Protein AF-A0A6G7K4T0-F1 (afdb_monomer)

Radius of gyration: 23.36 Å; Cα contacts (8 Å, |Δi|>4): 13; chains: 1; bounding box: 46×29×62 Å

Nearest PDB structures (foldseek):
  6r2v-assembly1_A  TM=8.708E-01  e=5.299E-05  Arabidopsis thaliana
  4awl-assembly1_A  TM=8.871E-01  e=4.633E-04  Homo sapiens
  6y37-assembly1_A  TM=8.991E-01  e=7.256E-04  Aspergillus nidulans FGSC A4
  7aw9-assembly1_A  TM=7.841E-01  e=1.055E-03  Aspergillus nidulans FGSC A4
  4g92-assembly1_A  TM=7.664E-01  e=1.225E-03  Aspergillus nidulans

Solvent-accessible surface area (backbone atoms only — not comparable to full-atom values): 5637 Å² total; per-residue (Å²): 116,70,71,57,55,55,52,49,55,54,48,56,54,37,50,74,72,62,70,57,78,89,69,84,67,98,64,95,48,69,70,60,52,55,49,65,70,72,52,63,58,44,87,91,76,40,69,58,76,94,63,91,77,80,92,68,91,75,78,91,73,91,79,87,83,88,82,91,81,78,91,79,88,79,89,82,80,135

pLDDT: mean 75.94, std 20.84, range [37.28, 98.44]

Mean predicted aligned error: 15.07 Å

Structure (mmCIF, N/CA/C/O backbone):
data_AF-A0A6G7K4T0-F1
#
_entry.id   AF-A0A6G7K4T0-F1
#
loop_
_atom_site.group_PDB
_atom_site.id
_atom_site.type_symbol
_atom_site.label_atom_id
_atom_site.label_alt_id
_atom_site.label_comp_id
_atom_site.label_asym_id
_atom_site.label_entity_id
_atom_site.label_seq_id
_atom_site.pdbx_PDB_ins_code
_atom_site.Cartn_x
_atom_site.Cartn_y
_atom_site.Cartn_z
_atom_site.occupancy
_atom_site.B_iso_or_equiv
_atom_site.auth_seq_id
_atom_site.auth_comp_id
_atom_site.auth_asym_id
_atom_site.auth_atom_id
_atom_site.pdbx_PDB_model_num
ATOM 1 N N . TYR A 1 1 ? -0.082 -2.519 31.049 1.00 89.50 1 TYR A N 1
ATOM 2 C CA . TYR A 1 1 ? -0.654 -3.883 31.134 1.00 89.50 1 TYR A CA 1
ATOM 3 C C . TYR A 1 1 ? -2.003 -4.028 30.405 1.00 89.50 1 TYR A C 1
ATOM 5 O O . TYR A 1 1 ? -2.064 -4.745 29.413 1.00 89.50 1 TYR A O 1
ATOM 13 N N . GLN A 1 2 ? -3.063 -3.296 30.779 1.00 96.38 2 GLN A N 1
ATOM 14 C CA . GLN A 1 2 ? -4.416 -3.420 30.184 1.00 96.38 2 GLN A CA 1
ATOM 15 C C . GLN A 1 2 ? -4.479 -3.252 28.648 1.00 96.38 2 GLN A C 1
ATOM 17 O O . GLN A 1 2 ? -5.224 -3.952 27.967 1.00 96.38 2 GLN A O 1
ATOM 22 N N . GLY A 1 3 ? -3.652 -2.373 28.067 1.00 97.56 3 GLY A N 1
ATOM 23 C CA . GLY A 1 3 ? -3.596 -2.182 26.611 1.00 97.56 3 GLY A CA 1
ATOM 24 C C . GLY A 1 3 ? -3.101 -3.406 25.826 1.00 97.56 3 GLY A C 1
ATOM 25 O O . GLY A 1 3 ? -3.413 -3.540 24.644 1.00 97.56 3 GLY A O 1
ATOM 26 N N . ILE A 1 4 ? -2.347 -4.311 26.461 1.00 96.50 4 ILE A N 1
ATOM 27 C CA . ILE A 1 4 ? -1.942 -5.587 25.853 1.00 96.50 4 ILE A CA 1
ATOM 28 C C . ILE A 1 4 ? -3.143 -6.534 25.813 1.00 96.50 4 ILE A C 1
ATOM 30 O O . ILE A 1 4 ? -3.397 -7.136 24.772 1.00 96.50 4 ILE A O 1
ATOM 34 N N . LEU A 1 5 ? -3.905 -6.621 26.908 1.00 97.00 5 LEU A N 1
ATOM 35 C CA . LEU A 1 5 ? -5.103 -7.460 27.002 1.00 97.00 5 LEU A CA 1
ATOM 36 C C . LEU A 1 5 ? -6.160 -7.044 25.971 1.00 97.00 5 LEU A C 1
ATOM 38 O O . LEU A 1 5 ? -6.610 -7.888 25.198 1.00 97.00 5 LEU A O 1
ATOM 42 N N . ARG A 1 6 ? -6.444 -5.738 25.854 1.00 97.06 6 ARG A N 1
ATOM 43 C CA .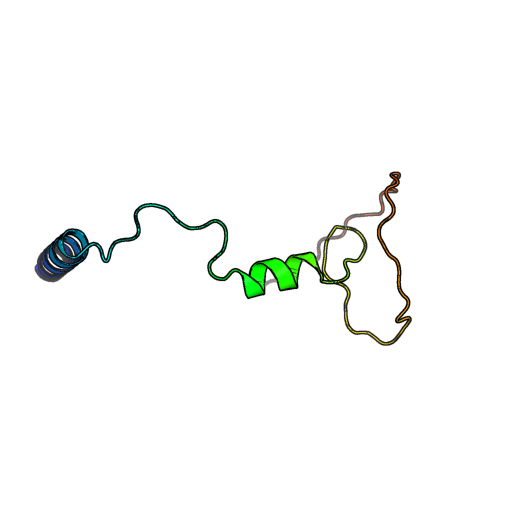 ARG A 1 6 ? -7.364 -5.209 24.827 1.00 97.06 6 ARG A CA 1
ATOM 44 C C . ARG A 1 6 ? -6.924 -5.579 23.407 1.00 97.06 6 ARG A C 1
ATOM 46 O O . ARG A 1 6 ? -7.728 -6.033 22.600 1.00 97.06 6 ARG A O 1
ATOM 53 N N . ARG A 1 7 ? -5.627 -5.446 23.100 1.00 96.25 7 ARG A N 1
ATOM 54 C CA . ARG A 1 7 ? -5.072 -5.816 21.784 1.00 96.25 7 ARG A CA 1
ATOM 55 C C . ARG A 1 7 ? -5.108 -7.320 21.514 1.00 96.25 7 ARG A C 1
ATOM 57 O O . ARG A 1 7 ? -5.238 -7.712 20.359 1.00 96.25 7 ARG A O 1
ATOM 64 N N . ARG A 1 8 ? -4.953 -8.164 22.539 1.00 95.56 8 ARG A N 1
ATOM 65 C CA . ARG A 1 8 ? -5.075 -9.627 22.409 1.00 95.56 8 ARG A CA 1
ATOM 66 C C . ARG A 1 8 ? -6.516 -10.022 22.090 1.00 95.56 8 ARG A C 1
ATOM 68 O O . ARG A 1 8 ? -6.720 -10.747 21.126 1.00 95.56 8 ARG A O 1
ATOM 75 N N . GLN A 1 9 ? -7.493 -9.473 22.814 1.00 94.12 9 GLN A N 1
ATOM 76 C CA . GLN A 1 9 ? -8.921 -9.689 22.542 1.00 94.12 9 GLN A CA 1
ATOM 77 C C . GLN A 1 9 ? -9.308 -9.232 21.126 1.00 94.12 9 GLN A C 1
ATOM 79 O O . GLN A 1 9 ? -9.9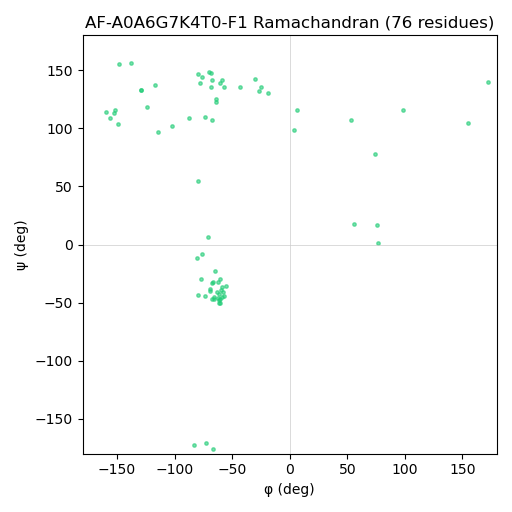54 -9.977 20.394 1.00 94.12 9 GLN A O 1
ATOM 84 N N . ALA A 1 10 ? -8.849 -8.047 20.702 1.00 91.19 10 ALA A N 1
ATOM 85 C CA . ALA A 1 10 ? -9.109 -7.531 19.357 1.00 91.19 10 ALA A CA 1
ATOM 86 C C . ALA A 1 10 ? -8.520 -8.426 18.250 1.00 91.19 10 ALA A C 1
ATOM 88 O O . ALA A 1 10 ? -9.189 -8.689 17.252 1.00 91.19 10 ALA A O 1
ATOM 89 N N . ARG A 1 11 ? -7.288 -8.927 18.435 1.00 92.50 11 ARG A N 1
ATOM 90 C CA . ARG A 1 11 ? -6.653 -9.862 17.490 1.00 92.50 11 ARG A CA 1
ATOM 91 C C . ARG A 1 11 ? -7.371 -11.209 17.437 1.00 92.50 11 ARG A C 1
ATOM 93 O O . ARG A 1 11 ? -7.695 -11.650 16.343 1.00 92.50 11 ARG A O 1
ATOM 100 N N . ALA A 1 12 ? -7.696 -11.798 18.590 1.00 89.88 12 ALA A N 1
ATOM 101 C CA . ALA A 1 12 ? -8.437 -13.059 18.659 1.00 89.88 12 ALA A CA 1
ATOM 102 C C . ALA A 1 12 ? -9.801 -12.964 17.948 1.00 89.88 12 ALA A C 1
ATOM 104 O O . ALA A 1 12 ? -10.172 -13.859 17.191 1.00 89.88 12 ALA A O 1
ATOM 105 N N . LYS A 1 13 ? -10.515 -11.840 18.112 1.00 89.06 13 LYS A N 1
ATOM 106 C CA . LYS A 1 13 ? -11.768 -11.575 17.389 1.00 89.06 13 LYS A CA 1
ATOM 107 C C . LYS A 1 13 ? -11.557 -11.502 15.868 1.00 89.06 13 LYS A C 1
ATOM 109 O O . LYS A 1 13 ? -12.292 -12.135 15.118 1.00 89.06 13 LYS A O 1
ATOM 114 N N . ALA A 1 14 ? -10.533 -10.780 15.406 1.00 85.00 14 ALA A N 1
ATOM 115 C CA . ALA A 1 14 ? -10.221 -10.654 13.978 1.00 85.00 14 ALA A CA 1
ATOM 116 C C . ALA A 1 14 ? -9.752 -11.975 13.330 1.00 85.00 14 ALA A C 1
ATOM 118 O O . ALA A 1 14 ? -10.017 -12.214 12.150 1.00 85.00 14 ALA A O 1
ATOM 119 N N . GLU A 1 15 ? -9.068 -12.832 14.093 1.00 82.88 15 GLU A N 1
ATOM 120 C CA . GLU A 1 15 ? -8.653 -14.176 13.674 1.00 82.88 15 GLU A CA 1
ATOM 121 C C . GLU A 1 15 ? -9.850 -15.105 13.441 1.00 82.88 15 GLU A C 1
ATOM 123 O O . GLU A 1 15 ? -9.905 -15.771 12.404 1.00 82.88 15 GLU A O 1
ATOM 128 N N . LEU A 1 16 ? -10.827 -15.107 14.358 1.00 78.69 16 LEU A N 1
ATOM 129 C CA . LEU A 1 16 ? -12.063 -15.892 14.241 1.00 78.69 16 LEU A CA 1
ATOM 130 C C . LEU A 1 16 ? -12.902 -15.443 13.038 1.00 78.69 16 LEU A C 1
ATOM 132 O O . LEU A 1 16 ? -13.390 -16.269 12.271 1.00 78.69 16 LEU A O 1
ATOM 136 N N . GLU A 1 17 ? -12.981 -14.131 12.807 1.00 79.81 17 GLU A N 1
ATOM 137 C CA . GLU A 1 17 ? -13.644 -13.536 11.641 1.00 79.81 17 GLU A CA 1
ATOM 138 C C . GLU A 1 17 ? -12.877 -13.758 10.312 1.00 79.81 17 GLU A C 1
ATOM 140 O O . GLU A 1 17 ? -13.262 -13.200 9.286 1.00 79.81 17 GLU A O 1
ATOM 145 N N . ARG A 1 18 ? -11.787 -14.551 10.298 1.00 68.50 18 ARG A N 1
ATOM 146 C CA . ARG A 1 18 ? -10.910 -14.820 9.133 1.00 68.50 18 ARG A CA 1
ATOM 147 C C . ARG A 1 18 ? -10.319 -13.570 8.464 1.00 68.50 18 ARG A C 1
ATOM 149 O O . ARG A 1 18 ? -9.786 -13.649 7.359 1.00 68.50 18 ARG A O 1
ATOM 156 N N . LYS A 1 19 ? -10.325 -12.422 9.145 1.00 67.81 19 LYS A N 1
ATOM 157 C CA . LYS A 1 19 ? -9.725 -11.167 8.656 1.00 67.81 19 LYS A CA 1
ATOM 158 C C . LYS A 1 19 ? -8.195 -11.168 8.756 1.00 67.81 19 LYS A C 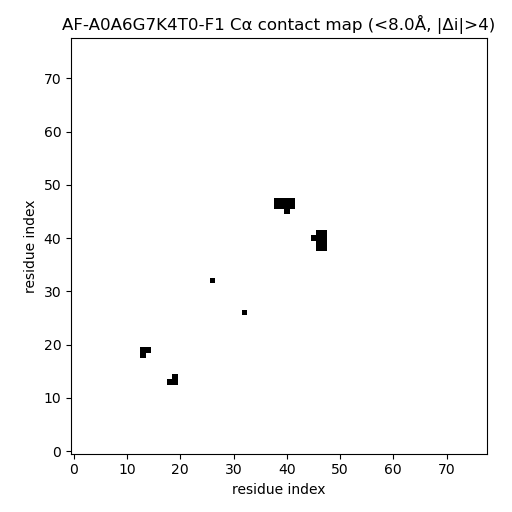1
ATOM 160 O O . LYS A 1 19 ? -7.548 -10.255 8.245 1.00 67.81 19 LYS A O 1
ATOM 165 N N . LEU A 1 20 ? -7.602 -12.182 9.394 1.00 68.56 20 LEU A N 1
ATOM 166 C CA . LEU A 1 20 ? -6.153 -12.344 9.468 1.00 68.56 20 LEU A CA 1
ATOM 167 C C . LEU A 1 20 ? -5.619 -13.135 8.262 1.00 68.56 20 LEU A C 1
ATOM 169 O O . LEU A 1 20 ? -5.797 -14.348 8.156 1.00 68.56 20 LEU A O 1
ATOM 173 N N . ILE A 1 21 ? -4.914 -12.444 7.367 1.00 74.88 21 ILE A N 1
ATOM 174 C CA . ILE A 1 21 ? -4.216 -13.057 6.232 1.00 74.88 21 ILE A CA 1
ATOM 175 C C . ILE A 1 21 ? -2.966 -13.785 6.754 1.00 74.88 21 ILE A C 1
ATOM 177 O O . ILE A 1 21 ? -2.002 -13.142 7.167 1.00 74.88 21 ILE A O 1
ATOM 181 N N . LYS A 1 22 ? -2.974 -15.124 6.732 1.00 73.12 22 LYS A N 1
ATOM 182 C CA . LYS A 1 22 ? -1.859 -15.966 7.216 1.00 73.12 22 LYS A CA 1
ATOM 183 C C . LYS A 1 22 ? -0.676 -16.035 6.241 1.00 73.12 22 LYS A C 1
ATOM 185 O O . LYS A 1 22 ? 0.464 -16.162 6.671 1.00 73.12 22 LYS A O 1
ATOM 190 N N . SER A 1 23 ? -0.934 -15.914 4.939 1.00 84.31 23 SER A N 1
ATOM 191 C CA . SER A 1 23 ? 0.075 -15.957 3.873 1.00 84.31 23 SER A CA 1
ATOM 192 C C . SER A 1 23 ? -0.081 -14.765 2.937 1.00 84.31 23 SER A C 1
ATOM 194 O O . SER A 1 23 ? -1.186 -14.464 2.482 1.00 84.31 23 SER A O 1
ATOM 196 N N . ARG A 1 24 ? 1.022 -14.085 2.615 1.00 91.25 24 ARG A N 1
ATOM 197 C CA . ARG A 1 24 ? 0.988 -12.950 1.686 1.00 91.25 24 ARG A CA 1
ATOM 198 C C . ARG A 1 24 ? 0.904 -13.439 0.243 1.00 91.25 24 ARG A C 1
ATOM 200 O O . ARG A 1 24 ? 1.582 -14.388 -0.135 1.00 91.25 24 ARG A O 1
ATOM 207 N N . LYS A 1 25 ? 0.089 -12.759 -0.564 1.00 92.19 25 LYS A N 1
ATOM 208 C CA . LYS A 1 25 ? 0.040 -12.968 -2.016 1.00 92.19 25 LYS A CA 1
ATOM 209 C C . LYS A 1 25 ? 1.352 -12.473 -2.653 1.00 92.19 25 LYS A C 1
ATOM 211 O O . LYS A 1 25 ? 1.886 -11.474 -2.167 1.00 92.19 25 LYS A O 1
ATOM 216 N N . PRO A 1 26 ? 1.832 -13.089 -3.751 1.00 95.31 26 PRO A N 1
ATOM 217 C CA . PRO A 1 26 ? 3.025 -12.621 -4.473 1.00 95.31 26 PRO A CA 1
ATOM 218 C C . PRO A 1 26 ? 2.857 -11.193 -5.020 1.00 95.31 26 PRO A C 1
ATOM 220 O O . PRO A 1 26 ? 3.813 -10.429 -5.103 1.00 95.31 26 PRO A O 1
ATOM 223 N N . TYR A 1 27 ? 1.622 -10.810 -5.345 1.00 96.19 27 TYR A N 1
ATOM 224 C CA . TYR A 1 27 ? 1.217 -9.453 -5.689 1.00 96.19 27 TYR A CA 1
ATOM 225 C C . TYR A 1 27 ? -0.234 -9.222 -5.248 1.00 96.19 27 TYR A C 1
ATOM 227 O O . TYR A 1 27 ? -1.025 -10.158 -5.099 1.00 96.19 27 TYR A O 1
ATOM 235 N N . LEU A 1 28 ? -0.601 -7.960 -5.018 1.00 96.19 28 LEU A N 1
ATOM 236 C CA . LEU A 1 28 ? -1.929 -7.621 -4.502 1.00 96.19 28 LEU A CA 1
ATOM 237 C C . LEU A 1 28 ? -3.005 -7.628 -5.600 1.00 96.19 28 LEU A C 1
ATOM 239 O O . LEU A 1 28 ? -4.089 -8.179 -5.397 1.00 96.19 28 LEU A O 1
ATOM 243 N N . HIS A 1 29 ? -2.681 -7.056 -6.764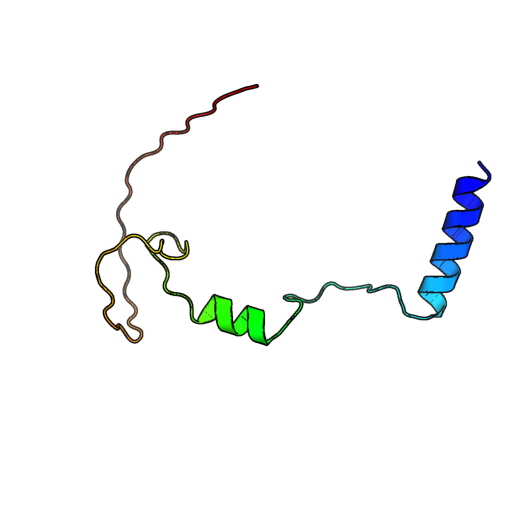 1.00 98.00 29 HIS A N 1
ATOM 244 C CA . HIS A 1 29 ? -3.608 -6.836 -7.875 1.00 98.00 29 HIS A CA 1
ATOM 245 C C . HIS A 1 29 ? -3.037 -7.355 -9.194 1.00 98.00 29 HIS A C 1
ATOM 247 O O . HIS A 1 29 ? -1.905 -7.021 -9.547 1.00 98.00 29 HIS A O 1
ATOM 253 N N . GLU A 1 30 ? -3.858 -8.088 -9.941 1.00 97.56 30 GLU A N 1
ATOM 254 C CA . GLU A 1 30 ? -3.476 -8.694 -11.219 1.00 97.56 30 GLU A CA 1
ATOM 255 C C . GLU A 1 30 ? -3.079 -7.644 -12.265 1.00 97.56 30 GLU A C 1
ATOM 257 O O . GLU A 1 30 ? -1.993 -7.692 -12.837 1.00 97.56 30 GLU A O 1
ATOM 262 N N . SER A 1 31 ? -3.894 -6.601 -12.431 1.00 98.25 31 SER A N 1
ATOM 263 C CA . SER A 1 31 ? -3.623 -5.529 -13.396 1.00 98.25 31 SER A CA 1
ATOM 264 C C . SER A 1 31 ? -2.286 -4.819 -13.151 1.00 98.25 31 SER A C 1
ATOM 266 O O . SER A 1 31 ? -1.580 -4.466 -14.097 1.00 98.25 31 SER A O 1
ATOM 268 N N . ARG A 1 32 ? -1.893 -4.640 -11.881 1.00 98.12 32 ARG A N 1
ATOM 269 C CA . ARG A 1 32 ? -0.600 -4.037 -11.514 1.00 98.12 32 ARG A CA 1
ATOM 270 C C . ARG A 1 32 ? 0.570 -4.949 -11.859 1.00 98.12 32 ARG A C 1
ATOM 272 O O . ARG A 1 32 ? 1.593 -4.454 -12.327 1.00 98.12 32 ARG A O 1
ATOM 279 N N . HIS A 1 33 ? 0.419 -6.252 -11.638 1.00 98.44 33 HIS A N 1
ATOM 280 C CA . HIS A 1 33 ? 1.426 -7.236 -12.017 1.00 98.44 33 HIS A CA 1
ATOM 281 C C . HIS A 1 33 ? 1.641 -7.229 -13.538 1.00 98.44 33 HIS A C 1
ATOM 283 O O . HIS A 1 33 ? 2.760 -7.005 -14.002 1.00 98.44 33 HIS A O 1
ATOM 289 N N . GLN A 1 34 ? 0.557 -7.317 -14.311 1.00 98.19 34 GLN A N 1
ATOM 290 C CA . GLN A 1 34 ? 0.598 -7.244 -15.774 1.00 98.19 34 GLN A CA 1
ATOM 291 C C . GLN A 1 34 ? 1.190 -5.928 -16.290 1.00 98.19 34 GLN A C 1
ATOM 293 O O . GLN A 1 34 ? 1.933 -5.919 -17.271 1.00 98.19 34 GLN A O 1
ATOM 298 N N . HIS A 1 35 ? 0.879 -4.801 -15.641 1.00 98.06 35 HIS A N 1
ATOM 299 C CA . HIS A 1 35 ? 1.493 -3.517 -15.967 1.00 98.06 35 HIS A CA 1
ATOM 300 C C . HIS A 1 35 ? 3.013 -3.569 -15.776 1.00 98.06 35 HIS A C 1
ATOM 302 O O . HIS A 1 35 ? 3.747 -3.227 -16.696 1.00 98.06 35 HIS A O 1
ATOM 308 N N . ALA A 1 36 ? 3.496 -4.045 -14.624 1.00 97.12 36 ALA A N 1
ATOM 309 C CA . ALA A 1 36 ? 4.927 -4.148 -14.338 1.00 97.12 36 ALA A CA 1
ATOM 310 C C . ALA A 1 36 ? 5.676 -5.099 -15.292 1.00 97.12 36 ALA A C 1
ATOM 312 O O . ALA A 1 36 ? 6.844 -4.846 -15.594 1.00 97.12 36 ALA A O 1
ATOM 313 N N . MET A 1 37 ? 5.025 -6.162 -15.774 1.00 95.31 37 MET A N 1
ATOM 314 C CA . MET A 1 37 ? 5.597 -7.072 -16.775 1.00 95.31 37 MET A CA 1
ATOM 315 C C . MET A 1 37 ? 5.750 -6.411 -18.152 1.00 95.31 37 MET A C 1
ATOM 317 O O . MET A 1 37 ? 6.764 -6.615 -18.808 1.00 95.31 37 MET A O 1
ATOM 321 N N . ARG A 1 38 ? 4.791 -5.571 -18.567 1.00 95.06 38 ARG A N 1
ATOM 322 C CA . ARG A 1 38 ? 4.798 -4.896 -19.881 1.00 95.06 38 ARG A CA 1
ATOM 323 C C . ARG A 1 38 ? 5.677 -3.647 -19.964 1.00 95.06 38 ARG A C 1
ATOM 325 O O . ARG A 1 38 ? 5.868 -3.109 -21.050 1.00 95.06 38 ARG A O 1
ATOM 332 N N . ARG A 1 39 ? 6.166 -3.121 -18.838 1.00 94.62 39 ARG A N 1
ATOM 333 C CA . ARG A 1 39 ? 6.985 -1.901 -18.842 1.00 94.62 39 ARG A CA 1
ATOM 334 C C . ARG A 1 39 ? 8.341 -2.148 -19.500 1.00 94.62 39 ARG A C 1
ATOM 336 O O . ARG A 1 39 ? 9.030 -3.098 -19.141 1.00 94.62 39 ARG A O 1
ATOM 343 N N . ALA A 1 40 ? 8.755 -1.212 -20.353 1.00 93.38 40 ALA A N 1
ATOM 344 C CA . ALA A 1 40 ? 10.109 -1.172 -20.892 1.00 93.38 40 ALA A CA 1
ATOM 345 C C . ALA A 1 40 ? 11.149 -1.106 -19.760 1.00 93.38 40 ALA A C 1
ATOM 347 O O . ALA A 1 40 ? 11.000 -0.353 -18.783 1.00 93.38 40 ALA A O 1
ATOM 348 N N . ARG A 1 41 ? 12.202 -1.911 -19.897 1.00 93.44 41 ARG A N 1
ATOM 349 C CA . ARG A 1 41 ? 13.309 -2.010 -18.944 1.00 93.44 41 ARG A CA 1
ATOM 350 C C . ARG A 1 41 ? 14.595 -1.566 -19.625 1.00 93.44 41 ARG A C 1
ATOM 352 O O . ARG A 1 41 ? 14.825 -1.916 -20.775 1.00 93.44 41 ARG A O 1
ATOM 359 N N . GLY A 1 42 ? 15.401 -0.793 -18.909 1.00 90.25 42 GLY A N 1
ATOM 360 C CA . GLY A 1 42 ? 16.775 -0.510 -19.305 1.00 90.25 42 GLY A CA 1
ATOM 361 C C . GLY A 1 42 ? 17.714 -1.634 -18.871 1.00 90.25 42 GLY A C 1
ATOM 362 O O . GLY A 1 42 ? 17.292 -2.665 -18.334 1.00 90.25 42 GLY A O 1
ATOM 363 N N . THR A 1 43 ? 19.010 -1.403 -19.040 1.00 90.81 43 THR A N 1
ATOM 364 C CA . THR A 1 43 ? 20.050 -2.298 -18.527 1.00 90.81 43 THR A CA 1
ATOM 365 C C . THR A 1 43 ? 19.931 -2.442 -16.999 1.00 90.81 43 THR A C 1
ATOM 367 O O . THR A 1 43 ? 19.554 -1.512 -16.279 1.00 90.81 43 THR A O 1
ATOM 370 N N . GLY A 1 44 ? 20.157 -3.652 -16.478 1.00 93.31 44 GLY A N 1
ATOM 371 C CA . GLY A 1 44 ? 20.042 -3.935 -15.039 1.00 93.31 44 GLY A CA 1
ATOM 372 C C . GLY A 1 44 ? 18.607 -4.047 -14.497 1.00 93.31 44 GLY A C 1
ATOM 373 O O . GLY A 1 44 ? 18.398 -3.939 -13.290 1.00 93.31 44 GLY A O 1
ATOM 374 N N . GLY A 1 45 ? 17.600 -4.234 -15.359 1.00 92.62 45 GLY A N 1
ATOM 375 C CA . GLY A 1 45 ? 16.232 -4.594 -14.951 1.00 92.62 45 GLY A CA 1
ATOM 376 C C . GLY A 1 45 ? 15.391 -3.451 -14.372 1.00 92.62 45 GLY A C 1
ATOM 377 O O . GLY A 1 45 ? 14.222 -3.657 -14.023 1.00 92.62 45 GLY A O 1
ATOM 378 N N . ARG A 1 46 ? 15.949 -2.237 -14.308 1.00 94.44 46 ARG A N 1
ATOM 379 C CA . ARG A 1 46 ? 15.239 -1.011 -13.923 1.00 94.44 46 ARG A CA 1
ATOM 380 C C . ARG A 1 46 ? 14.262 -0.612 -15.019 1.00 94.44 46 ARG A C 1
ATOM 382 O O . ARG A 1 46 ? 14.522 -0.818 -16.200 1.00 94.44 46 ARG A O 1
ATOM 389 N N . PHE A 1 47 ? 13.145 -0.001 -14.644 1.00 95.25 47 PHE A N 1
ATOM 390 C CA . PHE A 1 47 ? 12.261 0.585 -15.645 1.00 95.25 47 PHE A CA 1
ATOM 391 C C . PHE A 1 47 ? 12.927 1.782 -16.327 1.00 95.25 47 PHE A C 1
ATOM 393 O O . PHE A 1 47 ? 13.599 2.571 -15.660 1.00 95.25 47 PHE A O 1
ATOM 400 N N . ALA A 1 48 ? 12.707 1.923 -17.634 1.00 91.69 48 ALA A N 1
ATOM 401 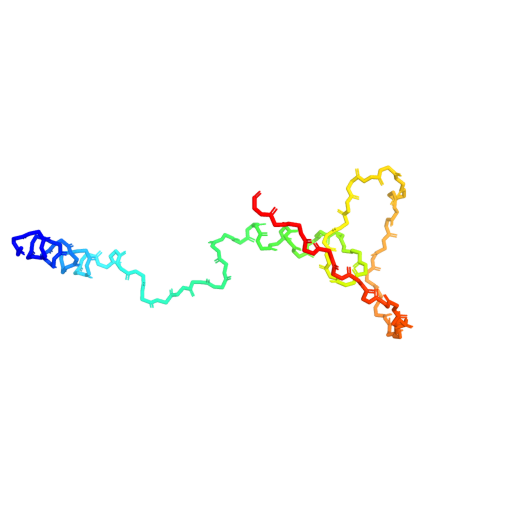C CA . ALA A 1 48 ? 13.216 3.054 -18.401 1.00 91.69 48 ALA A CA 1
ATOM 402 C C . ALA A 1 48 ? 12.659 4.386 -17.859 1.00 91.69 48 ALA A C 1
ATOM 404 O O . ALA A 1 48 ? 11.482 4.477 -17.478 1.00 91.69 48 ALA A O 1
ATOM 405 N N . LYS A 1 49 ? 13.516 5.413 -17.793 1.00 86.25 49 LYS A N 1
ATOM 406 C CA . LYS A 1 49 ? 13.111 6.784 -17.456 1.00 86.25 49 LYS A CA 1
ATOM 407 C C . LYS A 1 49 ? 12.426 7.405 -18.673 1.00 86.25 49 LYS A C 1
ATOM 409 O O . LYS A 1 49 ? 12.833 7.158 -19.800 1.00 86.25 49 LYS A O 1
ATOM 414 N N . LYS A 1 50 ? 11.401 8.227 -18.440 1.00 72.38 50 LYS A N 1
ATOM 415 C CA . LYS A 1 50 ? 10.750 9.037 -19.481 1.00 72.38 50 LYS A CA 1
ATOM 416 C C . LYS A 1 50 ? 11.590 10.285 -19.777 1.00 72.38 50 LYS A C 1
ATOM 418 O O . LYS A 1 50 ? 11.118 11.394 -19.576 1.00 72.38 50 LYS A O 1
ATOM 423 N N . THR A 1 51 ? 12.861 10.106 -20.102 1.00 60.31 51 THR A N 1
ATOM 424 C CA . THR A 1 51 ? 13.699 11.204 -20.583 1.00 60.31 51 THR A CA 1
ATOM 425 C C . THR A 1 51 ? 13.795 11.027 -22.082 1.00 60.31 51 THR A C 1
ATOM 427 O O . THR A 1 51 ? 14.455 10.101 -22.543 1.00 60.31 51 THR A O 1
ATOM 430 N N . ASP A 1 52 ? 13.001 11.843 -22.765 1.00 51.53 52 ASP A N 1
ATOM 431 C CA . ASP A 1 52 ? 13.058 12.249 -24.166 1.00 51.53 52 ASP A CA 1
ATOM 432 C C . ASP A 1 52 ? 14.163 11.573 -24.986 1.00 51.53 52 ASP A C 1
ATOM 434 O O . ASP A 1 52 ? 15.324 11.971 -24.955 1.00 51.53 52 ASP A O 1
ATOM 438 N N . GLY A 1 53 ? 13.789 10.535 -25.729 1.00 51.44 53 GLY A N 1
ATOM 439 C CA . GLY A 1 53 ? 14.684 9.902 -26.687 1.00 51.44 53 GLY A CA 1
ATOM 440 C C . GLY A 1 53 ? 14.315 8.454 -26.944 1.00 51.44 53 GLY A C 1
ATOM 441 O O . GLY A 1 53 ? 14.620 7.587 -26.134 1.00 51.44 53 GLY A O 1
ATOM 442 N N . GL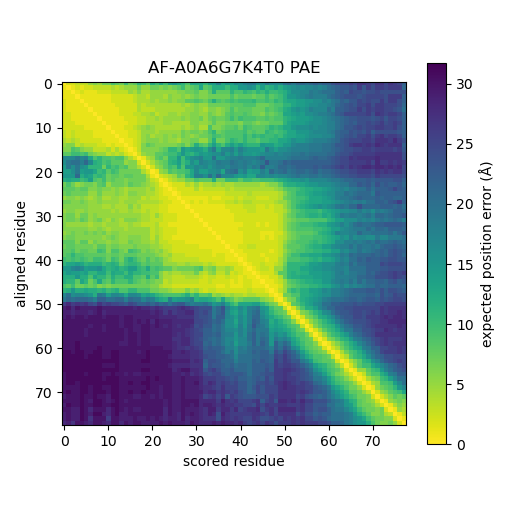U A 1 54 ? 13.708 8.222 -28.107 1.00 47.19 54 GLU A N 1
ATOM 443 C CA . GLU A 1 54 ? 13.472 6.908 -28.715 1.00 47.19 54 GLU A CA 1
ATOM 444 C C . GLU A 1 54 ? 12.367 6.062 -28.067 1.00 47.19 54 GLU A C 1
ATOM 446 O O . GLU A 1 54 ? 12.564 5.072 -27.361 1.00 47.19 54 GLU A O 1
ATOM 451 N N . GLY A 1 55 ? 11.133 6.432 -28.414 1.00 53.06 55 GLY A N 1
ATOM 452 C CA . GLY A 1 55 ? 10.121 5.418 -28.628 1.00 53.06 55 GLY A CA 1
ATOM 453 C C . GLY A 1 55 ? 10.483 4.621 -29.874 1.00 53.06 55 GLY A C 1
ATOM 454 O O . GLY A 1 55 ? 10.271 5.103 -30.977 1.00 53.06 55 GLY A O 1
ATOM 455 N N . SER A 1 56 ? 10.942 3.387 -29.710 1.00 46.88 56 SER A N 1
ATOM 456 C CA . SER A 1 56 ? 10.744 2.385 -30.746 1.00 46.88 56 SER A CA 1
ATOM 457 C C . SER A 1 56 ? 10.685 0.994 -30.136 1.00 46.88 56 SER A C 1
ATOM 459 O O . SER A 1 56 ? 11.604 0.513 -29.478 1.00 46.88 56 SER A O 1
ATOM 461 N N . ASN A 1 57 ? 9.506 0.404 -30.299 1.00 50.44 57 ASN A N 1
ATOM 462 C CA . ASN A 1 57 ? 9.265 -1.008 -30.554 1.00 50.44 57 ASN A CA 1
ATOM 463 C C . ASN A 1 57 ? 10.513 -1.896 -30.482 1.00 50.44 57 ASN A C 1
ATOM 465 O O . ASN A 1 57 ? 11.360 -1.827 -31.362 1.00 50.44 57 ASN A O 1
ATOM 469 N N . ASN A 1 58 ? 10.556 -2.827 -29.533 1.00 44.34 58 ASN A N 1
ATOM 470 C CA . ASN A 1 58 ? 11.081 -4.145 -29.859 1.00 44.34 58 ASN A CA 1
ATOM 471 C C . ASN A 1 58 ? 10.400 -5.209 -29.002 1.00 44.34 58 ASN A C 1
ATOM 473 O O . ASN A 1 58 ? 10.640 -5.373 -27.806 1.00 44.34 58 ASN A O 1
ATOM 477 N N . SER A 1 59 ? 9.494 -5.905 -29.684 1.00 44.78 59 SER A N 1
ATOM 478 C CA . SER A 1 59 ? 9.192 -7.319 -29.509 1.00 44.78 59 SER A CA 1
ATOM 479 C C . SER A 1 59 ? 10.408 -8.111 -29.035 1.00 44.78 59 SER A C 1
ATOM 481 O O . SER A 1 59 ? 11.526 -7.865 -29.483 1.00 44.78 59 SER A O 1
ATOM 483 N N . GLY A 1 60 ? 10.161 -9.078 -28.153 1.00 49.84 60 GLY A N 1
ATOM 484 C CA . GLY A 1 60 ? 11.188 -9.896 -27.527 1.00 49.84 60 GLY A CA 1
ATOM 485 C C . GLY A 1 60 ? 12.286 -10.381 -28.472 1.00 49.84 60 GLY A C 1
ATOM 486 O O . GLY A 1 60 ? 12.024 -10.899 -29.557 1.00 49.84 60 GLY A O 1
ATOM 487 N N . LYS A 1 61 ? 13.524 -10.270 -27.999 1.00 38.03 61 LYS A N 1
ATOM 488 C CA . LYS A 1 61 ? 14.601 -11.167 -28.390 1.00 38.03 61 LYS A CA 1
ATOM 489 C C . LYS A 1 61 ? 15.621 -11.235 -27.262 1.00 38.03 61 LYS A C 1
ATOM 491 O O . LYS A 1 61 ? 16.230 -10.242 -26.882 1.00 38.03 61 LYS A O 1
ATOM 496 N N . ASP A 1 62 ? 15.682 -12.429 -26.693 1.00 48.66 62 ASP A N 1
ATOM 497 C CA . ASP A 1 62 ? 16.876 -13.063 -26.151 1.00 48.66 62 ASP A CA 1
ATOM 498 C C . ASP A 1 62 ? 18.173 -12.550 -26.806 1.00 48.66 62 ASP A C 1
ATOM 500 O O . ASP A 1 62 ? 18.205 -12.387 -28.028 1.00 48.66 62 ASP A O 1
ATOM 504 N N . ASN A 1 63 ? 19.199 -12.273 -25.995 1.00 37.28 63 ASN A N 1
ATOM 505 C CA . ASN A 1 63 ? 20.579 -12.755 -26.154 1.00 37.28 63 ASN A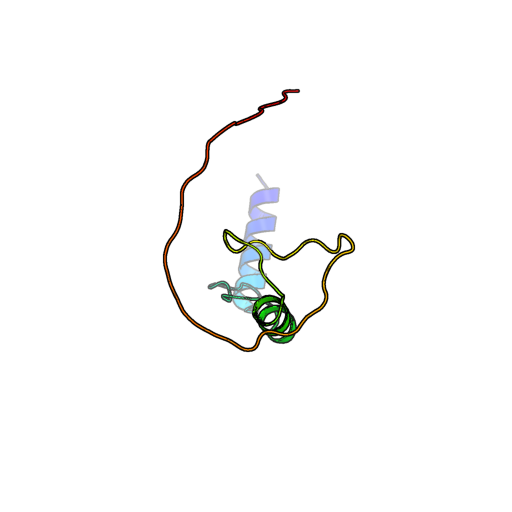 CA 1
ATOM 506 C C . ASN A 1 63 ? 21.518 -12.071 -25.143 1.00 37.28 63 ASN A C 1
ATOM 508 O O . ASN A 1 63 ? 21.401 -10.883 -24.842 1.00 37.28 63 ASN A O 1
ATOM 512 N N . GLY A 1 64 ? 22.430 -12.871 -24.593 1.00 47.91 64 GLY A N 1
ATOM 513 C CA . GLY A 1 64 ? 23.348 -12.504 -23.522 1.00 47.91 64 GLY A CA 1
ATOM 514 C C . GLY A 1 64 ? 24.497 -11.559 -23.889 1.00 47.91 64 GLY A C 1
ATOM 515 O O . GLY A 1 64 ? 24.626 -11.072 -25.009 1.00 47.91 64 GLY A O 1
ATOM 516 N N . SER A 1 65 ? 25.389 -11.443 -22.898 1.00 46.12 65 SER A N 1
ATOM 517 C CA . SER A 1 65 ? 26.696 -10.756 -22.865 1.00 46.12 65 SER A CA 1
ATOM 518 C C . SER A 1 65 ? 26.679 -9.356 -22.237 1.00 46.12 65 SER A C 1
ATOM 520 O O . SER A 1 65 ? 26.043 -8.429 -22.727 1.00 46.12 65 SER A O 1
ATOM 522 N N . GLY A 1 66 ? 27.396 -9.223 -21.110 1.00 42.41 66 GLY A N 1
ATOM 523 C CA . GLY A 1 66 ? 27.699 -7.944 -20.452 1.00 42.41 66 GLY A CA 1
ATOM 524 C C . GLY A 1 66 ? 28.626 -7.045 -21.289 1.00 42.41 66 GLY A C 1
ATOM 525 O O . GLY A 1 66 ? 29.001 -7.417 -22.399 1.00 42.41 66 GLY A O 1
ATOM 526 N N . PRO A 1 67 ? 29.041 -5.881 -20.753 1.00 52.81 67 PRO A N 1
ATOM 527 C CA . PRO A 1 67 ? 30.075 -5.906 -19.721 1.00 52.81 67 PRO A CA 1
ATOM 528 C C . PRO A 1 67 ? 29.853 -4.956 -18.529 1.00 52.81 67 PRO A C 1
ATOM 530 O O . PRO A 1 67 ? 29.166 -3.939 -18.588 1.00 52.81 67 PRO A O 1
ATOM 533 N N . VAL A 1 68 ? 30.493 -5.356 -17.430 1.00 52.19 68 VAL A N 1
ATOM 534 C CA . VAL A 1 68 ? 30.978 -4.566 -16.290 1.00 52.19 68 VAL A CA 1
ATOM 535 C C . VAL A 1 68 ? 31.307 -3.109 -16.625 1.00 52.19 68 VAL A C 1
ATOM 537 O O . VAL A 1 68 ? 32.108 -2.869 -17.519 1.00 52.19 68 VAL A O 1
ATOM 540 N N . LEU A 1 69 ? 30.820 -2.166 -15.808 1.00 49.75 69 LEU A N 1
ATOM 541 C CA . LEU A 1 69 ? 31.553 -0.936 -15.489 1.00 49.75 69 LEU A CA 1
ATOM 542 C C . LEU A 1 69 ? 31.099 -0.332 -14.150 1.00 49.75 69 LEU A C 1
ATOM 544 O O . LEU A 1 69 ? 30.001 0.191 -13.995 1.00 49.75 69 LEU A O 1
ATOM 548 N N . SER A 1 70 ? 32.030 -0.461 -13.205 1.00 48.94 70 SER A N 1
ATOM 549 C CA . SER A 1 70 ? 32.402 0.444 -12.119 1.00 48.94 70 SER A CA 1
ATOM 550 C C . SER A 1 70 ? 31.334 0.969 -11.155 1.00 48.94 70 SER A C 1
ATOM 552 O O . SER A 1 70 ? 30.606 1.924 -11.407 1.00 48.94 70 SER A O 1
ATOM 554 N N . SER A 1 71 ? 31.407 0.405 -9.950 1.00 54.97 71 SER A N 1
ATOM 555 C CA . SER A 1 71 ? 31.309 1.101 -8.666 1.00 54.97 71 SER A CA 1
ATOM 556 C C . SER A 1 71 ? 31.550 2.613 -8.732 1.00 54.97 71 SER A C 1
ATOM 558 O O . SER A 1 71 ? 32.604 3.040 -9.201 1.00 54.97 71 SER A O 1
ATOM 560 N N . GLN A 1 72 ? 30.645 3.387 -8.132 1.00 52.06 72 GLN A N 1
ATOM 561 C CA . GLN A 1 72 ? 31.011 4.313 -7.059 1.00 52.06 72 GLN A CA 1
ATOM 562 C C . GLN A 1 72 ? 29.774 4.690 -6.233 1.00 52.06 72 GLN A C 1
ATOM 564 O O . GLN A 1 72 ? 28.804 5.281 -6.701 1.00 52.06 72 GLN A O 1
ATOM 569 N N . SER A 1 73 ? 29.822 4.256 -4.981 1.00 53.28 73 SER A N 1
ATOM 570 C CA . SER A 1 73 ? 28.984 4.677 -3.871 1.00 53.28 73 SER A CA 1
ATOM 571 C C . SER A 1 73 ? 29.223 6.152 -3.567 1.00 53.28 73 SER A C 1
ATOM 573 O O . SER A 1 73 ? 30.353 6.522 -3.255 1.00 53.28 73 SER A O 1
ATOM 575 N N . ILE A 1 74 ? 28.166 6.963 -3.561 1.00 54.38 74 ILE A N 1
ATOM 576 C CA . ILE A 1 74 ? 28.173 8.214 -2.800 1.00 54.38 74 ILE A CA 1
ATOM 577 C C . ILE A 1 74 ? 27.139 8.121 -1.679 1.00 54.38 74 ILE A C 1
ATOM 579 O O . ILE A 1 74 ? 25.937 8.301 -1.853 1.00 54.38 74 ILE A O 1
ATOM 583 N N . SER A 1 75 ? 27.634 7.762 -0.503 1.00 51.66 75 SER A N 1
ATOM 584 C CA . SER A 1 75 ? 26.999 8.096 0.762 1.00 51.66 75 SER A CA 1
ATOM 585 C C . SER A 1 75 ? 27.012 9.617 0.911 1.00 51.66 75 SER A C 1
ATOM 587 O O . SER A 1 75 ? 28.086 10.214 0.900 1.00 51.66 75 SER A O 1
ATOM 589 N N . SER A 1 76 ? 25.848 10.239 1.080 1.00 59.75 76 SER A N 1
ATOM 590 C CA . SER A 1 76 ? 25.763 11.571 1.675 1.00 59.75 76 SER A CA 1
ATOM 591 C C . SER A 1 76 ? 24.829 11.484 2.874 1.00 59.75 76 SER A C 1
ATOM 593 O O . SER A 1 76 ? 23.696 11.014 2.790 1.00 59.75 76 SER A O 1
ATOM 595 N N . SER A 1 77 ? 25.439 11.790 4.004 1.00 67.06 77 SER A N 1
ATOM 596 C CA . SER A 1 77 ? 25.007 11.699 5.386 1.00 67.06 77 SER A CA 1
ATOM 597 C C . SER A 1 77 ? 24.104 12.858 5.802 1.00 67.06 77 SER A C 1
ATOM 599 O O . SER A 1 77 ? 24.396 13.984 5.417 1.00 67.06 77 SER A O 1
ATOM 601 N N . GLY A 1 78 ? 23.159 12.554 6.701 1.00 46.28 78 GLY A N 1
ATOM 602 C CA . GLY A 1 78 ? 22.752 13.415 7.825 1.00 46.28 78 GLY A CA 1
ATOM 603 C C . GLY A 1 78 ? 21.850 14.588 7.503 1.00 46.28 78 GLY A C 1
ATOM 604 O O . GLY A 1 78 ? 22.400 15.646 7.146 1.00 46.28 78 GLY A O 1
#

Organism: NCBI:txid51020

InterPro domains:
  IPR001289 Nuc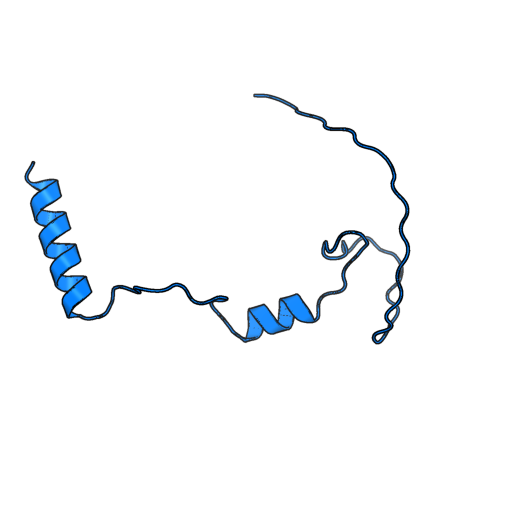lear transcription factor Y subunit A [PF02045] (1-61)
  IPR001289 Nuclear transcription factor Y subunit A [PS51152] (1-50)
  IPR001289 Nuclear transcription factor Y subunit A [PTHR12632] (1-65)
  IPR001289 Nuclear transcription factor Y subunit A [SM00521] (1-50)

Sequence (78 aa):
YQGILRRRQARAKAELERKLIKSRKPYLHESRHQHAMRRARGTGGRFAKKTDGEGSNNSGKDNGSGPVLSSQSISSSG

Foldseek 3Di:
DVVVVVVVVVVVVCVVVVVDDPDDD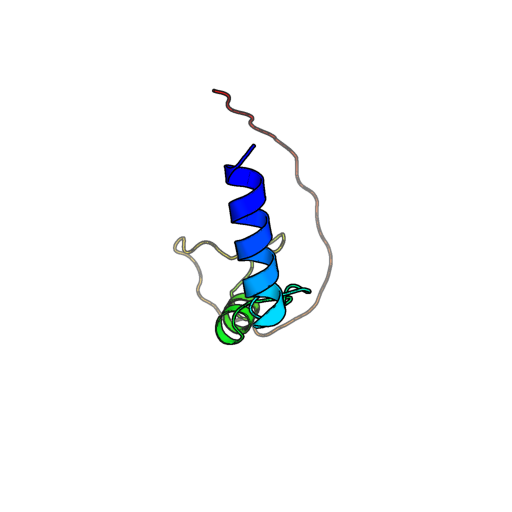PDDDPVVVVVLVPAPADPPRHGDDPDDDDDDDDDDDDDDDDDDDDDDDDDDDD

Secondary structure (DSSP, 8-state):
-HHHHHHHHHHHHHHHTT-S-SS--S-S-HHHHHHHHHS-B-GGGPBPP--SS-------------------------